Protein AF-A0A529MFB0-F1 (afdb_monomer_lite)

Radius of gyration: 10.33 Å; chains: 1; bounding box: 22×26×26 Å

Sequence (60 aa):
EKAPSAIAVEAVWHGVQPYIVIDSEKYFVGAILADGWVVERIEDSRVLLSRNGRIAALQY

Foldseek 3Di:
DDDPQVFDFPDWDPPPFTWTATPNDTAGQQDADPVGWGQPDDDPFWTWTDHPRDIDIYGD

Structure (mmCIF, N/CA/C/O backbone):
data_AF-A0A529MFB0-F1
#
_entry.id   AF-A0A529MFB0-F1
#
loop_
_atom_site.group_PDB
_atom_site.id
_atom_site.type_symbol
_atom_site.label_atom_id
_atom_site.label_alt_id
_atom_site.label_comp_id
_atom_site.label_asym_id
_atom_site.label_entity_id
_atom_site.label_seq_id
_atom_site.pdbx_PDB_ins_code
_atom_site.Cartn_x
_atom_site.Cartn_y
_atom_site.Cartn_z
_atom_site.occupancy
_atom_site.B_iso_or_equiv
_atom_site.auth_seq_id
_atom_site.auth_comp_id
_atom_site.auth_asym_id
_atom_site.auth_atom_id
_atom_site.pdbx_PDB_model_num
ATOM 1 N N . GLU A 1 1 ? 10.421 8.095 -14.297 1.00 60.09 1 GLU A N 1
ATOM 2 C CA . GLU A 1 1 ? 9.440 8.146 -13.192 1.00 60.09 1 GLU A CA 1
ATOM 3 C C . GLU A 1 1 ? 8.371 7.087 -13.457 1.00 60.09 1 GLU A C 1
ATOM 5 O O . GLU A 1 1 ? 7.804 7.103 -14.545 1.00 60.09 1 GLU A O 1
ATOM 10 N N . LYS A 1 2 ? 8.170 6.113 -12.557 1.00 63.97 2 LYS A N 1
ATOM 11 C CA . LYS A 1 2 ? 7.156 5.058 -12.732 1.00 63.97 2 LYS A CA 1
ATOM 12 C C . LYS A 1 2 ? 5.786 5.628 -12.348 1.00 63.97 2 LYS A C 1
ATOM 14 O O . LYS A 1 2 ? 5.653 6.326 -11.338 1.00 63.97 2 LYS A O 1
ATOM 19 N N . ALA A 1 3 ? 4.790 5.420 -13.207 1.00 70.94 3 ALA A N 1
ATOM 20 C CA . ALA A 1 3 ? 3.419 5.799 -12.894 1.00 70.94 3 ALA A CA 1
ATOM 21 C C . ALA A 1 3 ? 2.878 4.858 -11.803 1.00 70.94 3 ALA A C 1
ATOM 23 O O . ALA A 1 3 ? 3.173 3.662 -11.870 1.00 70.94 3 ALA A O 1
ATOM 24 N N . PRO A 1 4 ? 2.064 5.352 -10.851 1.00 76.06 4 PRO A N 1
ATOM 25 C CA . PRO A 1 4 ? 1.437 4.523 -9.824 1.00 76.06 4 PRO A CA 1
ATOM 26 C C . PRO A 1 4 ? 0.810 3.257 -10.398 1.00 76.06 4 PRO A C 1
ATOM 28 O O . PRO A 1 4 ? 1.071 2.173 -9.905 1.00 76.06 4 PRO A O 1
ATOM 31 N N . SER A 1 5 ? 0.060 3.372 -11.495 1.00 71.06 5 SER A N 1
ATOM 32 C CA . SER A 1 5 ? -0.642 2.253 -12.135 1.00 71.06 5 SER A CA 1
ATOM 33 C C . SER A 1 5 ? 0.255 1.096 -12.595 1.00 71.06 5 SER A C 1
ATOM 35 O O . SER A 1 5 ? -0.261 0.033 -12.912 1.00 71.06 5 SER A O 1
ATOM 37 N N . ALA A 1 6 ? 1.578 1.278 -12.650 1.00 82.00 6 ALA A N 1
ATOM 38 C CA . ALA A 1 6 ? 2.530 0.211 -12.956 1.00 82.00 6 ALA A CA 1
ATOM 39 C C . ALA A 1 6 ? 3.059 -0.515 -11.699 1.00 82.00 6 ALA A C 1
ATOM 41 O O . ALA A 1 6 ? 3.878 -1.432 -11.814 1.00 82.00 6 ALA A O 1
ATOM 42 N N . ILE A 1 7 ? 2.681 -0.077 -10.497 1.00 87.12 7 ILE A N 1
ATOM 43 C CA . ILE A 1 7 ? 2.971 -0.753 -9.230 1.00 87.12 7 ILE A CA 1
ATOM 44 C C . ILE A 1 7 ? 1.971 -1.901 -9.089 1.00 87.12 7 ILE A C 1
ATOM 46 O O . ILE A 1 7 ? 0.768 -1.669 -8.988 1.00 87.12 7 ILE A O 1
ATOM 50 N N . ALA A 1 8 ? 2.473 -3.133 -9.101 1.00 91.19 8 ALA A N 1
ATOM 51 C CA . ALA A 1 8 ? 1.660 -4.318 -8.886 1.00 91.19 8 ALA A CA 1
ATOM 52 C C . ALA A 1 8 ? 1.568 -4.593 -7.383 1.00 91.19 8 ALA A C 1
ATOM 54 O O . ALA A 1 8 ? 2.584 -4.832 -6.733 1.00 91.19 8 ALA A O 1
ATOM 55 N N . VAL A 1 9 ? 0.355 -4.530 -6.839 1.00 93.56 9 VAL A N 1
ATOM 56 C CA . VAL A 1 9 ? 0.078 -4.988 -5.477 1.00 93.56 9 VAL A CA 1
ATOM 57 C C . VAL A 1 9 ? -0.082 -6.502 -5.533 1.00 93.56 9 VAL A C 1
ATOM 59 O O . VAL A 1 9 ? -0.940 -7.009 -6.248 1.00 93.56 9 VAL A O 1
ATOM 62 N N . GLU A 1 10 ? 0.763 -7.222 -4.805 1.00 96.06 10 GLU A N 1
ATOM 63 C CA . GLU A 1 10 ? 0.753 -8.689 -4.772 1.00 96.06 10 GLU A CA 1
ATOM 64 C C . GLU A 1 10 ? -0.205 -9.220 -3.705 1.00 96.06 10 GLU A C 1
ATOM 66 O O . GLU A 1 10 ? -0.830 -10.263 -3.883 1.00 96.06 10 GLU A O 1
ATOM 71 N N . ALA A 1 11 ? -0.321 -8.502 -2.585 1.00 96.94 11 ALA A N 1
ATOM 72 C CA . ALA A 1 11 ? -1.233 -8.835 -1.501 1.00 96.94 11 ALA A CA 1
ATOM 73 C C . ALA A 1 11 ? -1.538 -7.617 -0.628 1.00 96.94 11 ALA A C 1
ATOM 75 O O . ALA A 1 11 ? -0.731 -6.687 -0.527 1.00 96.94 11 ALA A O 1
ATOM 76 N N . VAL A 1 12 ? -2.671 -7.673 0.073 1.00 97.44 12 VAL A N 1
ATOM 77 C CA . VAL A 1 12 ? -3.06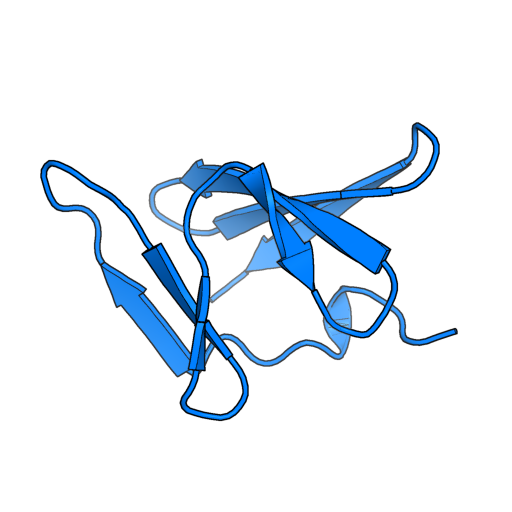7 -6.680 1.076 1.00 97.44 12 VAL A CA 1
ATOM 78 C C . VAL A 1 12 ? -3.510 -7.370 2.359 1.00 97.44 12 VAL A C 1
ATOM 80 O O . VAL A 1 12 ? -4.247 -8.354 2.340 1.00 97.44 12 VAL A O 1
ATOM 83 N N . TRP A 1 13 ? -3.044 -6.847 3.492 1.00 97.62 13 TRP A N 1
ATOM 84 C CA . TRP A 1 13 ? -3.439 -7.283 4.824 1.00 97.62 13 TRP A CA 1
ATOM 85 C C . TRP A 1 13 ? -4.174 -6.159 5.558 1.00 97.62 13 TRP A C 1
ATOM 87 O O . TRP A 1 13 ? -3.604 -5.097 5.796 1.00 97.62 13 TRP A O 1
ATOM 97 N N . HIS A 1 14 ? -5.416 -6.423 5.977 1.00 95.44 14 HIS A N 1
ATOM 98 C CA . HIS A 1 14 ? -6.305 -5.455 6.645 1.00 95.44 14 HIS A CA 1
ATOM 99 C C . HIS A 1 14 ? -6.350 -5.579 8.179 1.00 95.44 14 HIS A C 1
ATOM 101 O O . HIS A 1 14 ? -7.257 -5.053 8.819 1.00 95.44 14 HIS A O 1
ATOM 107 N N . GLY A 1 15 ? -5.418 -6.311 8.798 1.00 94.25 15 GLY A N 1
ATOM 108 C CA . GLY A 1 15 ? -5.402 -6.468 10.256 1.00 94.25 15 GLY A CA 1
ATOM 109 C C . GLY A 1 15 ? -5.041 -5.181 11.012 1.00 94.25 15 GLY A C 1
ATOM 110 O O . GLY A 1 15 ? -4.907 -4.107 10.436 1.00 94.25 15 GLY A O 1
ATOM 111 N N . VAL A 1 16 ? -4.818 -5.311 12.326 1.00 93.44 16 VAL A N 1
ATOM 112 C CA . VAL A 1 16 ? -4.543 -4.191 13.259 1.00 93.44 16 VAL A CA 1
ATOM 113 C C . VAL A 1 16 ? -3.439 -3.244 12.772 1.00 93.44 16 VAL A C 1
ATOM 115 O O . VAL A 1 16 ? -3.496 -2.043 13.019 1.00 93.44 16 VAL A O 1
ATOM 118 N N . GLN A 1 17 ? -2.445 -3.782 12.068 1.00 94.69 17 GLN A N 1
ATOM 119 C CA . GLN A 1 17 ? -1.402 -3.008 11.412 1.00 94.69 17 GLN A CA 1
ATOM 120 C C . GLN A 1 17 ? -1.426 -3.338 9.912 1.00 94.69 17 GLN A C 1
ATOM 122 O O . GLN A 1 17 ? -0.839 -4.347 9.506 1.00 94.69 17 GLN A O 1
ATOM 127 N N . PRO A 1 18 ? -2.164 -2.561 9.100 1.00 96.00 18 PRO A N 1
ATOM 128 C CA . PRO A 1 18 ? -2.367 -2.888 7.701 1.00 96.00 18 PRO A CA 1
ATOM 129 C C . PRO A 1 18 ? -1.095 -2.642 6.888 1.00 96.00 18 PRO A C 1
ATOM 131 O O . PRO A 1 18 ? -0.342 -1.697 7.145 1.00 96.00 18 PRO A O 1
ATOM 134 N N . TYR A 1 19 ? -0.867 -3.503 5.902 1.00 98.00 19 TYR A N 1
ATOM 135 C CA . TYR A 1 19 ? 0.269 -3.409 4.989 1.00 98.00 19 TYR A CA 1
ATOM 136 C C . TYR A 1 19 ? -0.068 -4.003 3.625 1.00 98.00 19 TYR A C 1
ATOM 138 O O . TYR A 1 19 ? -1.011 -4.784 3.478 1.00 98.00 19 TYR A O 1
ATOM 146 N N . ILE A 1 20 ? 0.740 -3.642 2.638 1.00 97.38 20 ILE A N 1
ATOM 147 C CA . ILE A 1 20 ? 0.700 -4.191 1.284 1.00 97.38 20 ILE A CA 1
ATOM 148 C C . ILE A 1 20 ? 1.998 -4.926 0.983 1.00 97.38 20 ILE A C 1
ATOM 150 O O . ILE A 1 20 ? 3.024 -4.648 1.606 1.00 97.38 20 ILE A O 1
ATOM 154 N N . VAL A 1 21 ? 1.946 -5.852 0.032 1.00 97.19 21 VAL A N 1
ATOM 155 C CA . VAL A 1 21 ? 3.129 -6.506 -0.528 1.00 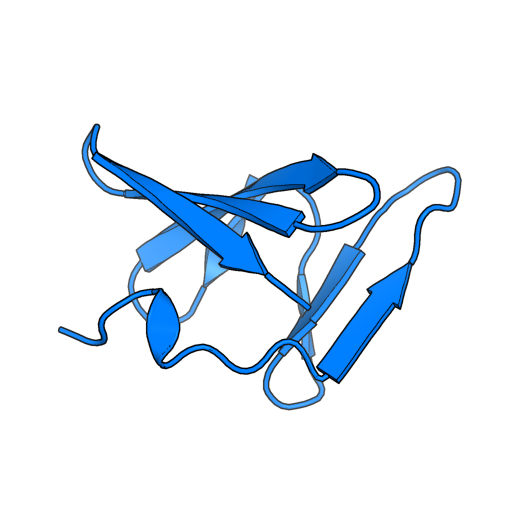97.19 21 VAL A CA 1
ATOM 156 C C . VAL A 1 21 ? 3.323 -6.029 -1.960 1.00 97.19 21 VAL A C 1
ATOM 158 O O . VAL A 1 21 ? 2.395 -6.103 -2.767 1.00 97.19 21 VAL A O 1
ATOM 161 N N . ILE A 1 22 ? 4.510 -5.506 -2.253 1.00 94.44 22 ILE A N 1
ATOM 162 C CA . ILE A 1 22 ? 4.950 -5.078 -3.584 1.00 94.44 22 ILE A CA 1
ATOM 163 C C . ILE A 1 22 ? 6.367 -5.612 -3.761 1.00 94.44 22 ILE A C 1
ATOM 165 O O . ILE A 1 22 ? 7.205 -5.367 -2.896 1.00 94.44 22 ILE A O 1
ATOM 169 N N . ASP A 1 23 ? 6.634 -6.308 -4.867 1.00 93.00 23 ASP A N 1
ATOM 170 C CA . ASP A 1 23 ? 7.953 -6.890 -5.155 1.00 93.00 23 ASP A CA 1
ATOM 171 C C . ASP A 1 23 ? 8.446 -7.783 -4.000 1.00 93.00 23 ASP A C 1
ATOM 173 O O . ASP A 1 23 ? 9.580 -7.689 -3.535 1.00 93.00 23 ASP A O 1
ATOM 177 N N . SER A 1 24 ? 7.540 -8.615 -3.464 1.00 95.06 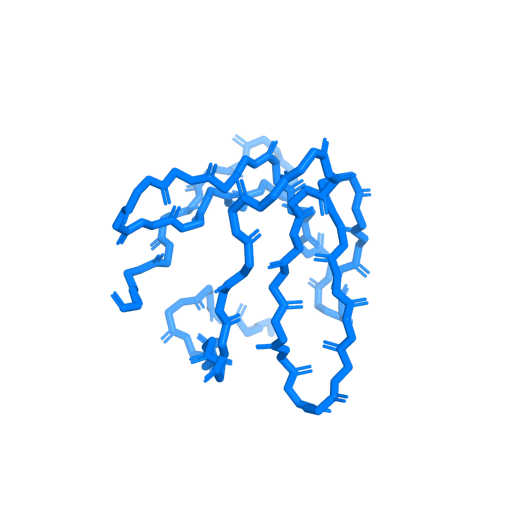24 SER A N 1
ATOM 178 C CA . SER A 1 24 ? 7.760 -9.475 -2.290 1.00 95.06 24 SER A CA 1
ATOM 179 C C . SER A 1 24 ? 8.153 -8.762 -0.982 1.00 95.06 24 SER A C 1
ATOM 181 O O . SER A 1 24 ? 8.471 -9.426 0.009 1.00 95.06 24 SER A O 1
ATOM 183 N N . GLU A 1 25 ? 8.082 -7.431 -0.922 1.00 96.88 25 GLU A N 1
ATOM 184 C CA . GLU A 1 25 ? 8.408 -6.629 0.259 1.00 96.88 25 GLU A CA 1
ATOM 185 C C . GLU A 1 25 ? 7.158 -5.999 0.891 1.00 96.88 25 GLU A C 1
ATOM 187 O O . GLU A 1 25 ? 6.195 -5.643 0.212 1.00 96.88 25 GLU A O 1
ATOM 192 N N . LYS A 1 26 ? 7.160 -5.879 2.226 1.00 97.56 26 LYS A N 1
ATOM 193 C CA . LYS A 1 26 ? 6.035 -5.339 2.999 1.00 97.56 26 LYS A CA 1
ATOM 194 C C . LYS A 1 26 ? 6.155 -3.834 3.188 1.00 97.56 26 LYS A C 1
ATOM 196 O O . LYS A 1 26 ? 7.139 -3.356 3.746 1.00 97.56 26 LYS A O 1
ATOM 201 N N . TYR A 1 27 ? 5.082 -3.120 2.871 1.00 98.12 27 TYR A N 1
ATOM 202 C CA . TYR A 1 27 ? 4.976 -1.678 3.057 1.00 98.12 27 TYR A CA 1
ATOM 203 C C . TYR A 1 27 ? 3.766 -1.328 3.924 1.00 98.12 27 TYR A C 1
ATOM 205 O O . TYR A 1 27 ? 2.626 -1.664 3.605 1.00 98.12 27 TYR A O 1
ATOM 213 N N . PHE A 1 28 ? 4.023 -0.640 5.034 1.00 98.06 28 PHE A N 1
ATOM 214 C CA . PHE A 1 28 ? 2.998 -0.130 5.944 1.00 98.06 28 PHE A CA 1
ATOM 215 C C . PHE A 1 28 ? 2.554 1.276 5.539 1.00 98.06 28 PHE A C 1
ATOM 217 O O . PHE A 1 28 ? 3.249 1.964 4.792 1.00 98.06 28 PHE A O 1
ATOM 224 N N . VAL A 1 29 ? 1.428 1.738 6.085 1.00 97.25 29 VAL A N 1
ATOM 225 C CA . VAL A 1 29 ? 1.039 3.152 5.984 1.00 97.25 29 VAL A CA 1
ATOM 226 C C . VAL A 1 29 ? 2.177 4.048 6.497 1.00 97.25 29 VAL A C 1
ATOM 228 O O . VAL A 1 29 ? 2.720 3.823 7.577 1.00 97.25 29 VAL A O 1
ATOM 231 N N . GLY A 1 30 ? 2.545 5.050 5.702 1.00 97.50 30 GLY A N 1
ATOM 232 C CA . GLY A 1 30 ? 3.678 5.951 5.908 1.00 97.50 30 GLY A CA 1
ATOM 233 C C . GLY A 1 30 ? 4.986 5.499 5.250 1.00 97.50 30 GLY A C 1
ATOM 234 O O . GLY A 1 30 ? 5.930 6.285 5.204 1.00 97.50 30 GLY A O 1
ATOM 235 N N . ALA A 1 31 ? 5.069 4.273 4.723 1.00 97.81 31 ALA A N 1
ATOM 236 C CA . ALA A 1 31 ? 6.274 3.788 4.056 1.00 97.81 31 ALA A CA 1
ATOM 237 C C . ALA A 1 31 ? 6.490 4.475 2.699 1.00 97.81 31 ALA A C 1
ATOM 239 O O . ALA A 1 31 ? 5.532 4.743 1.972 1.00 97.81 31 ALA A O 1
ATOM 240 N N . ILE A 1 32 ? 7.757 4.722 2.360 1.00 96.00 32 ILE A N 1
ATOM 241 C CA . ILE A 1 32 ? 8.183 5.300 1.082 1.00 96.00 32 ILE A CA 1
ATOM 242 C C . ILE A 1 32 ? 8.602 4.154 0.156 1.00 96.00 32 ILE A C 1
ATOM 244 O O . ILE A 1 32 ? 9.484 3.371 0.500 1.00 96.00 32 ILE A O 1
ATOM 248 N N . LEU A 1 33 ? 7.973 4.065 -1.013 1.00 94.00 33 LEU A N 1
ATOM 249 C CA . LEU A 1 33 ? 8.309 3.116 -2.070 1.00 94.00 33 LEU A CA 1
ATOM 250 C C . LEU A 1 33 ? 9.581 3.557 -2.811 1.00 94.00 33 LEU A C 1
ATOM 252 O O . LEU A 1 33 ? 9.959 4.730 -2.786 1.00 94.00 33 LEU A O 1
ATOM 256 N N . ALA A 1 34 ? 10.208 2.636 -3.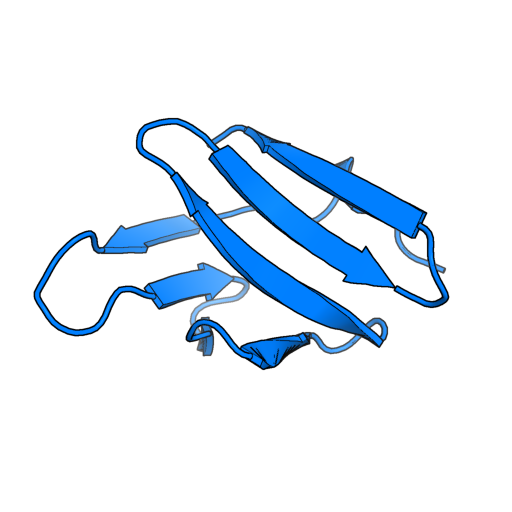546 1.00 89.00 34 ALA A N 1
ATOM 257 C CA . ALA A 1 34 ? 11.453 2.894 -4.278 1.00 89.00 34 ALA A CA 1
ATOM 258 C C . ALA A 1 34 ? 11.385 4.078 -5.271 1.00 89.00 34 ALA A C 1
ATOM 260 O O . ALA A 1 34 ? 12.402 4.696 -5.577 1.00 89.00 34 ALA A O 1
ATOM 261 N N . ASP A 1 35 ? 10.199 4.421 -5.776 1.00 88.00 35 ASP A N 1
ATOM 262 C CA . ASP A 1 35 ? 9.968 5.538 -6.698 1.00 88.00 35 ASP A CA 1
ATOM 263 C C . ASP A 1 35 ? 9.420 6.808 -6.013 1.00 88.00 35 ASP A C 1
ATOM 265 O O . ASP A 1 35 ? 8.978 7.751 -6.683 1.00 88.00 35 ASP A O 1
ATOM 269 N N . GLY A 1 36 ? 9.468 6.855 -4.680 1.00 93.06 36 GLY A N 1
ATOM 270 C CA . GLY A 1 36 ? 9.146 8.027 -3.869 1.00 93.06 36 GLY A CA 1
ATOM 271 C C . GLY A 1 36 ? 7.658 8.241 -3.597 1.00 93.06 36 GLY A C 1
ATOM 272 O O . GLY A 1 36 ? 7.299 9.288 -3.060 1.00 93.06 36 GLY A O 1
ATOM 273 N N . TRP A 1 37 ? 6.783 7.303 -3.972 1.00 95.44 37 TRP A N 1
ATOM 274 C CA . TRP A 1 37 ? 5.402 7.305 -3.484 1.00 95.44 37 TRP A CA 1
ATOM 275 C C . TRP A 1 37 ? 5.347 6.889 -2.018 1.00 95.44 37 TRP A C 1
ATOM 277 O O . TRP A 1 37 ? 6.097 6.023 -1.586 1.00 95.44 37 TRP A O 1
ATOM 287 N N . VAL A 1 38 ? 4.431 7.477 -1.262 1.00 97.00 38 VAL A N 1
ATOM 288 C CA . VAL A 1 38 ? 4.169 7.124 0.133 1.00 97.00 38 VAL A CA 1
ATOM 289 C C . VAL A 1 38 ? 2.867 6.346 0.207 1.00 97.00 38 VAL A C 1
ATOM 291 O O . VAL A 1 38 ? 1.876 6.776 -0.381 1.00 97.00 38 VAL A O 1
ATOM 294 N N . VAL A 1 39 ? 2.840 5.239 0.949 1.00 97.50 39 VAL A N 1
ATOM 295 C CA . VAL A 1 39 ? 1.593 4.533 1.280 1.00 97.50 39 VAL A CA 1
ATOM 296 C C . VAL A 1 39 ? 0.781 5.405 2.233 1.00 97.50 39 VAL A C 1
ATOM 298 O O . VAL A 1 39 ? 1.056 5.455 3.426 1.00 97.50 39 VAL A O 1
ATOM 301 N N . GLU A 1 40 ? -0.215 6.123 1.732 1.00 97.62 40 GLU A N 1
ATOM 302 C CA . GLU A 1 40 ? -1.002 7.053 2.546 1.00 97.62 40 GLU A CA 1
ATOM 303 C C . GLU A 1 40 ? -2.146 6.350 3.275 1.00 97.62 40 GLU A C 1
ATOM 305 O O . GLU A 1 40 ? -2.413 6.624 4.445 1.00 97.62 40 GLU A O 1
ATOM 310 N N . ARG A 1 41 ? -2.834 5.434 2.589 1.00 97.31 41 ARG A N 1
ATOM 311 C CA . ARG A 1 41 ? -3.966 4.694 3.150 1.00 97.31 41 ARG A CA 1
ATOM 312 C C . ARG A 1 41 ? -4.150 3.366 2.437 1.00 97.31 41 ARG A C 1
ATOM 314 O O . ARG A 1 41 ? -3.975 3.279 1.226 1.00 97.31 41 ARG A O 1
ATOM 321 N N . ILE A 1 42 ? -4.569 2.358 3.190 1.00 97.81 42 ILE A N 1
ATOM 322 C CA . ILE A 1 42 ? -5.033 1.076 2.662 1.00 97.81 42 ILE A CA 1
ATOM 323 C C . ILE A 1 42 ? -6.537 1.025 2.923 1.00 97.81 42 ILE A C 1
ATOM 325 O O . ILE A 1 42 ? -6.970 1.062 4.073 1.00 97.81 42 ILE A O 1
ATOM 329 N N . GLU A 1 43 ? -7.324 1.032 1.855 1.00 96.38 43 GLU A N 1
ATOM 330 C CA . GLU A 1 43 ? -8.784 0.919 1.876 1.00 96.38 43 GLU A CA 1
ATOM 331 C C . GLU A 1 43 ? -9.199 -0.454 1.348 1.00 96.38 43 GLU A C 1
ATOM 333 O O . GLU A 1 43 ? -8.380 -1.142 0.749 1.00 96.38 43 GLU A O 1
ATOM 338 N N . ASP A 1 44 ? -10.469 -0.828 1.510 1.00 94.38 44 ASP A N 1
ATOM 339 C CA . ASP A 1 44 ? -10.990 -2.176 1.214 1.00 94.38 44 ASP A CA 1
ATOM 340 C C . ASP A 1 44 ? -10.767 -2.679 -0.226 1.00 94.38 44 ASP A C 1
ATOM 342 O O . ASP A 1 44 ? -10.788 -3.879 -0.461 1.00 94.38 44 ASP A O 1
ATOM 346 N N . SER A 1 45 ? -10.588 -1.779 -1.197 1.00 94.44 45 SER A N 1
ATOM 347 C CA . SER A 1 45 ? -10.418 -2.127 -2.625 1.00 94.44 45 SER A CA 1
ATOM 348 C C . SER A 1 45 ? -9.294 -1.362 -3.321 1.00 94.44 45 SER A C 1
ATOM 350 O O . SER A 1 45 ? -9.105 -1.471 -4.532 1.00 94.44 45 SER A O 1
ATOM 352 N N . ARG A 1 46 ? -8.569 -0.517 -2.580 1.00 95.75 46 ARG A N 1
ATOM 353 C CA . ARG A 1 46 ? -7.504 0.302 -3.157 1.00 95.75 46 ARG A CA 1
ATOM 354 C C . ARG A 1 46 ? -6.501 0.786 -2.131 1.00 95.75 46 ARG A C 1
ATOM 356 O O . ARG A 1 46 ? -6.806 0.949 -0.953 1.00 95.75 46 ARG A O 1
ATOM 363 N N . VAL A 1 47 ? -5.306 1.079 -2.612 1.00 96.75 47 VAL A N 1
ATOM 364 C CA . VAL A 1 47 ? -4.263 1.763 -1.852 1.00 96.75 47 VAL A CA 1
ATOM 365 C C . VAL A 1 47 ? -4.178 3.192 -2.356 1.00 96.75 47 VAL A C 1
ATOM 367 O O . VAL A 1 47 ? -4.083 3.420 -3.564 1.00 96.75 47 VAL A O 1
ATOM 370 N N . LEU A 1 48 ? -4.204 4.158 -1.445 1.00 97.00 48 LEU A N 1
ATOM 371 C CA . LEU A 1 48 ? -3.897 5.545 -1.764 1.00 97.00 48 LEU A CA 1
ATOM 372 C C . LEU A 1 48 ? -2.404 5.780 -1.584 1.00 97.00 48 LEU A C 1
ATOM 374 O O . LEU A 1 48 ? -1.834 5.478 -0.533 1.00 97.00 48 LEU A O 1
ATOM 378 N N . LEU A 1 49 ? -1.794 6.332 -2.624 1.00 97.00 49 LEU A N 1
ATOM 379 C CA . LEU A 1 49 ? -0.411 6.760 -2.635 1.00 97.00 49 LEU A CA 1
ATOM 380 C C . LEU A 1 49 ? -0.331 8.278 -2.772 1.00 97.00 49 LEU A C 1
ATOM 382 O O . LEU A 1 49 ? -1.065 8.863 -3.573 1.00 97.00 49 LEU A O 1
ATOM 386 N N . SER A 1 50 ? 0.617 8.897 -2.073 1.00 96.88 50 SER A N 1
ATOM 387 C CA . SER A 1 50 ? 0.931 10.320 -2.234 1.00 96.88 50 SER A CA 1
ATOM 388 C C . SER A 1 50 ? 2.379 10.564 -2.644 1.00 96.88 50 SER A C 1
ATOM 390 O O . SER A 1 50 ? 3.294 9.853 -2.235 1.00 96.88 50 SER A O 1
ATOM 392 N N . ARG A 1 51 ? 2.598 11.573 -3.492 1.00 94.75 51 ARG A N 1
ATOM 393 C 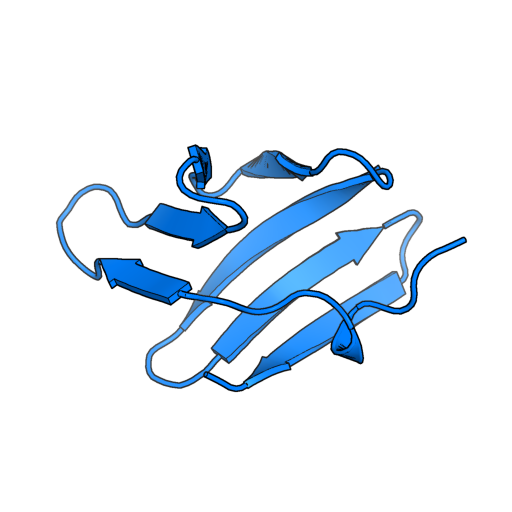CA . ARG A 1 51 ? 3.934 12.049 -3.884 1.00 94.75 51 ARG A CA 1
ATOM 394 C C . ARG A 1 51 ? 3.858 13.510 -4.294 1.00 94.75 51 ARG A C 1
ATOM 396 O O . ARG A 1 51 ? 3.156 13.845 -5.246 1.00 94.75 51 ARG A O 1
ATOM 403 N N . ASN A 1 52 ? 4.591 14.384 -3.604 1.00 93.38 52 ASN A N 1
ATOM 404 C CA . ASN A 1 52 ? 4.696 15.815 -3.934 1.00 93.38 52 ASN A CA 1
ATOM 405 C C . ASN A 1 52 ? 3.329 16.504 -4.150 1.00 93.38 52 ASN A C 1
ATOM 407 O O . ASN A 1 52 ? 3.123 17.197 -5.143 1.00 93.38 52 ASN A O 1
ATOM 411 N N . GLY A 1 53 ? 2.365 16.257 -3.256 1.00 91.56 53 GLY A N 1
ATOM 412 C CA . GLY A 1 53 ? 1.009 16.820 -3.337 1.00 91.56 53 GLY A CA 1
ATOM 413 C C . GLY A 1 53 ? 0.081 16.157 -4.365 1.00 91.56 53 GLY A C 1
ATOM 414 O O . GLY A 1 53 ? -1.079 16.544 -4.473 1.00 91.56 53 GLY A O 1
ATOM 415 N N . ARG A 1 54 ? 0.553 15.150 -5.111 1.00 94.00 54 ARG A N 1
ATOM 416 C CA . ARG A 1 54 ? -0.281 14.322 -5.994 1.00 94.00 54 ARG A CA 1
ATOM 417 C C . ARG A 1 54 ? -0.775 13.098 -5.241 1.00 94.00 54 ARG A C 1
ATOM 419 O O . ARG A 1 54 ? 0.007 12.479 -4.525 1.00 94.00 54 ARG A O 1
ATOM 426 N N . ILE A 1 55 ? -2.030 12.730 -5.482 1.00 95.00 55 ILE A N 1
ATOM 427 C CA . ILE A 1 55 ? -2.651 11.500 -4.984 1.00 95.00 55 ILE A CA 1
ATOM 428 C C . ILE A 1 55 ? -2.891 10.547 -6.151 1.00 95.00 55 ILE A C 1
ATOM 430 O O . ILE A 1 55 ? -3.297 10.973 -7.236 1.00 95.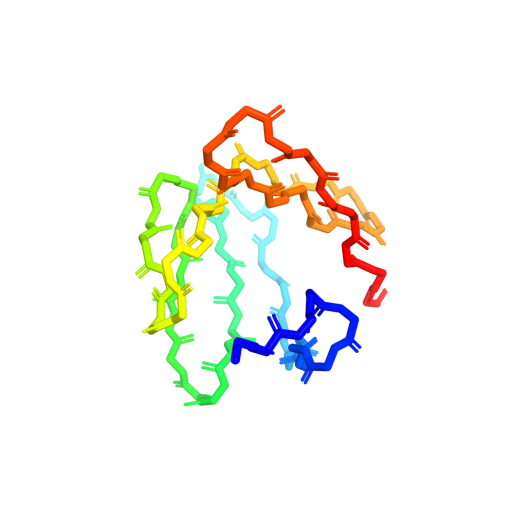00 55 ILE A O 1
ATOM 434 N N . ALA A 1 56 ? -2.661 9.259 -5.924 1.00 94.38 56 ALA A N 1
ATOM 435 C CA . ALA A 1 56 ? -2.994 8.191 -6.848 1.00 94.38 56 ALA A CA 1
ATOM 436 C C . ALA A 1 56 ? -3.661 7.028 -6.115 1.00 94.38 56 ALA A C 1
ATOM 438 O O . ALA A 1 56 ? -3.317 6.726 -4.977 1.00 94.38 56 ALA A O 1
ATOM 439 N N . ALA A 1 57 ? -4.601 6.366 -6.784 1.00 94.00 57 ALA A N 1
ATOM 440 C CA . ALA A 1 57 ? -5.241 5.162 -6.277 1.00 94.00 57 ALA A CA 1
ATOM 441 C C . ALA A 1 57 ? -4.760 3.944 -7.070 1.00 94.00 57 ALA A C 1
ATOM 443 O O . ALA A 1 57 ? -4.861 3.929 -8.298 1.00 94.00 57 ALA A O 1
ATOM 444 N N . LEU A 1 58 ? -4.281 2.925 -6.364 1.00 92.50 58 LEU A N 1
ATOM 445 C CA . LEU A 1 58 ? -3.983 1.605 -6.911 1.00 92.50 58 LEU A CA 1
ATOM 446 C C . LEU A 1 58 ? -5.120 0.663 -6.566 1.00 92.50 58 LEU A C 1
ATOM 448 O O . LEU A 1 58 ? -5.342 0.391 -5.390 1.00 92.50 58 LEU A O 1
ATOM 452 N N . GLN A 1 59 ? -5.838 0.200 -7.583 1.00 91.69 59 GLN A N 1
ATOM 453 C CA . GLN A 1 59 ? -6.794 -0.894 -7.423 1.00 91.69 59 GLN A CA 1
ATOM 454 C C . GLN A 1 59 ? -6.017 -2.211 -7.326 1.00 91.69 59 GLN A C 1
ATOM 456 O O . GLN A 1 59 ? -4.992 -2.351 -8.001 1.00 91.69 59 GLN A O 1
ATOM 461 N N . TYR A 1 60 ? -6.497 -3.144 -6.510 1.00 87.88 60 TYR A N 1
ATOM 462 C CA . TYR A 1 60 ? -5.936 -4.487 -6.354 1.00 87.88 60 TYR A CA 1
ATOM 463 C C . TYR A 1 60 ? -7.050 -5.524 -6.198 1.00 87.88 60 TYR A C 1
ATOM 465 O O . TYR A 1 60 ? -8.180 -5.123 -5.836 1.00 87.88 60 TYR A O 1
#

pLDDT: mean 92.61, std 8.08, range [60.09, 98.12]

Secondary structure (DSSP, 8-state):
---GGG----EEE-SSS-EEEETTEEEETTPBPTTS-EEEEEETTEEEEEETTEEEEEE-